Protein AF-A0A1W9VAI7-F1 (afdb_monomer)

Sequence (160 aa):
MSNAHLQFASHQELVEALNNLGGDPLEQWGGNIVIYRGNPAAKLMIIGEGPGANEDRLRKPFVGRSGKLLDQILSAVNFNPEEDVYISNVVRRRPPKNRDPLPKEIAFYAPYLFEEIRLLDPKIILLIGRHAMMTILKEKRGITKVRGQWFQKDGRWIMP

Nearest PDB structures (foldseek):
  1ui1-assembly1_A  TM=9.565E-01  e=6.616E-16  Thermus thermophilus
  4zbz-assembly1_A  TM=9.332E-01  e=1.989E-15  Sulfurisphaera tokodaii str. 7
  1vk2-assembly1_A  TM=9.239E-01  e=4.056E-15  Thermotoga maritima
  6ajo-assembly1_A  TM=9.156E-01  e=1.569E-12  Mycolicibacterium smegmatis MC2 155
  8iip-assembly1_A  TM=9.044E-01  e=3.199E-12  Mycolicibacterium smegmatis MC2 155

Structure (mmCIF, N/CA/C/O backbone):
data_AF-A0A1W9VAI7-F1
#
_entry.id   AF-A0A1W9VAI7-F1
#
loop_
_atom_site.group_PDB
_atom_site.id
_atom_site.type_symbol
_atom_site.label_atom_id
_atom_site.label_alt_id
_atom_site.label_comp_id
_atom_site.label_asym_id
_atom_site.label_entity_id
_atom_site.label_seq_id
_atom_site.pdbx_PDB_ins_code
_atom_site.Cartn_x
_atom_site.Cartn_y
_atom_site.Cartn_z
_atom_site.occupancy
_atom_site.B_iso_or_equiv
_atom_site.auth_seq_id
_atom_site.auth_comp_id
_atom_site.auth_asym_id
_atom_site.auth_atom_id
_atom_site.pdbx_PDB_model_num
ATOM 1 N N . MET A 1 1 ? 9.399 -23.520 -6.636 1.00 36.53 1 MET A N 1
ATOM 2 C CA . MET A 1 1 ? 10.207 -23.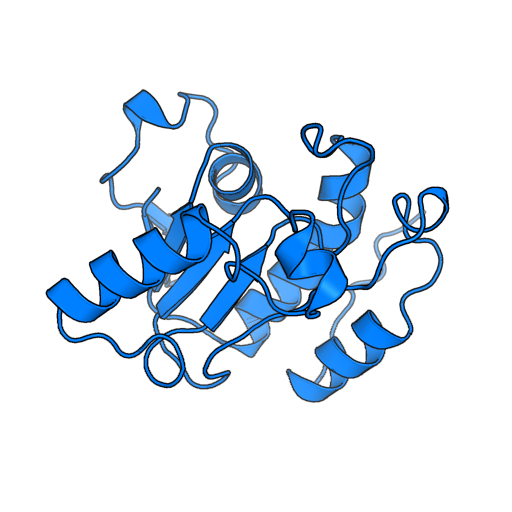292 -5.422 1.00 36.53 1 MET A CA 1
ATOM 3 C C . MET A 1 1 ? 9.235 -22.914 -4.326 1.00 36.53 1 MET A C 1
ATOM 5 O O . MET A 1 1 ? 8.373 -22.082 -4.575 1.00 36.53 1 MET A O 1
ATOM 9 N N . SER A 1 2 ? 9.261 -23.647 -3.217 1.00 36.09 2 SER A N 1
ATOM 10 C CA . SER A 1 2 ? 8.317 -23.523 -2.107 1.00 36.09 2 SER A CA 1
ATOM 11 C C . SER A 1 2 ? 8.263 -22.084 -1.601 1.00 36.09 2 SER A C 1
ATOM 13 O O . SER A 1 2 ? 9.313 -21.504 -1.334 1.00 36.09 2 SER A O 1
ATOM 15 N N . ASN A 1 3 ? 7.055 -21.536 -1.439 1.00 40.41 3 ASN A N 1
ATOM 16 C CA . ASN A 1 3 ? 6.833 -20.365 -0.596 1.00 40.41 3 ASN A CA 1
ATOM 17 C C . ASN A 1 3 ? 7.258 -20.757 0.822 1.00 40.41 3 ASN A C 1
ATOM 19 O O . ASN A 1 3 ? 6.454 -21.294 1.581 1.00 40.41 3 ASN A O 1
ATOM 23 N N . ALA A 1 4 ? 8.532 -20.549 1.160 1.00 52.06 4 ALA A N 1
ATOM 24 C CA . ALA A 1 4 ? 8.923 -20.415 2.549 1.00 52.06 4 ALA A CA 1
ATOM 25 C C . ALA A 1 4 ? 7.999 -19.340 3.125 1.00 52.06 4 ALA A C 1
ATOM 27 O O . ALA A 1 4 ? 7.855 -18.271 2.526 1.00 52.06 4 ALA A O 1
ATOM 28 N N . HIS A 1 5 ? 7.279 -19.674 4.191 1.00 62.44 5 HIS A N 1
ATOM 29 C CA . HIS A 1 5 ? 6.387 -18.742 4.858 1.00 62.44 5 HIS A CA 1
ATOM 30 C C . HIS A 1 5 ? 7.233 -17.553 5.317 1.00 62.44 5 HIS A C 1
ATOM 32 O O . HIS A 1 5 ? 7.954 -17.655 6.305 1.00 62.44 5 HIS A O 1
ATOM 38 N N . LEU A 1 6 ? 7.210 -16.460 4.548 1.00 83.56 6 LEU A N 1
ATOM 39 C CA . LEU A 1 6 ? 7.764 -15.188 4.981 1.00 83.56 6 LEU A CA 1
ATOM 40 C C . LEU A 1 6 ? 6.970 -14.813 6.224 1.00 83.56 6 LEU A C 1
ATOM 42 O O . LEU A 1 6 ? 5.770 -14.572 6.128 1.00 83.56 6 LEU A O 1
ATOM 46 N N . GLN A 1 7 ? 7.619 -14.877 7.378 1.00 91.31 7 GLN A N 1
ATOM 47 C CA . GLN A 1 7 ? 7.022 -14.527 8.651 1.00 91.31 7 GLN A CA 1
ATOM 48 C C . GLN A 1 7 ? 7.972 -13.578 9.361 1.00 91.31 7 GLN A C 1
ATOM 50 O O . GLN A 1 7 ? 9.087 -13.957 9.704 1.00 91.31 7 GLN A O 1
ATOM 55 N N . PHE A 1 8 ? 7.515 -12.350 9.565 1.00 96.56 8 PHE A N 1
ATOM 56 C CA . PHE A 1 8 ? 8.280 -11.313 10.253 1.00 96.56 8 PHE A CA 1
ATOM 57 C C . PHE A 1 8 ? 7.757 -11.145 11.685 1.00 96.56 8 PHE A C 1
ATOM 59 O O . PHE A 1 8 ? 6.553 -11.282 11.940 1.00 96.56 8 PHE A O 1
ATOM 66 N N . ALA A 1 9 ? 8.632 -10.850 12.643 1.00 96.94 9 ALA A N 1
ATOM 67 C CA . ALA A 1 9 ? 8.245 -10.642 14.037 1.00 96.94 9 ALA A CA 1
ATOM 68 C C . ALA A 1 9 ? 7.630 -9.255 14.266 1.00 96.94 9 ALA A C 1
ATOM 70 O O . ALA A 1 9 ? 6.824 -9.079 15.180 1.00 96.94 9 ALA A O 1
ATOM 71 N N . SER A 1 10 ? 7.983 -8.269 13.436 1.00 97.69 10 SER A N 1
ATOM 72 C CA . SER A 1 10 ? 7.495 -6.897 13.566 1.00 97.69 10 SER A CA 1
ATOM 73 C C . SER A 1 10 ? 7.326 -6.191 12.222 1.00 97.69 10 SER A C 1
ATOM 75 O O . SER A 1 10 ? 7.898 -6.583 11.204 1.00 97.69 10 SER A O 1
ATOM 77 N N . HIS A 1 11 ? 6.552 -5.101 12.232 1.00 97.75 11 HIS A N 1
ATOM 78 C CA . HIS A 1 11 ? 6.424 -4.200 11.084 1.00 97.75 11 HIS A CA 1
ATOM 79 C C . HIS A 1 11 ? 7.771 -3.594 10.668 1.00 97.75 11 HIS A C 1
ATOM 81 O O . HIS A 1 11 ? 8.068 -3.523 9.479 1.00 97.75 11 HIS A O 1
ATOM 87 N N . GLN A 1 12 ? 8.613 -3.238 11.639 1.00 98.00 12 GLN A N 1
ATOM 88 C CA . GLN A 1 12 ? 9.951 -2.717 11.376 1.00 98.00 12 GLN A CA 1
ATOM 89 C C . GLN A 1 12 ? 10.819 -3.735 10.623 1.00 98.00 12 GLN A C 1
ATOM 91 O O . GLN A 1 12 ? 11.432 -3.385 9.619 1.00 98.00 12 GLN A O 1
ATOM 96 N N . GLU A 1 13 ? 10.821 -4.996 11.056 1.00 97.88 13 GLU A N 1
ATOM 97 C CA . GLU A 1 13 ? 11.588 -6.063 10.403 1.00 97.88 13 GLU A CA 1
ATOM 98 C C . GLU A 1 13 ? 11.124 -6.296 8.957 1.00 97.88 13 GLU A C 1
ATOM 100 O O . GLU A 1 13 ? 11.943 -6.425 8.047 1.00 97.88 13 GLU A O 1
ATOM 105 N N . LEU A 1 14 ? 9.808 -6.271 8.715 1.00 97.81 14 LEU A N 1
ATOM 106 C CA . LEU A 1 14 ? 9.255 -6.329 7.360 1.00 97.81 14 LEU A CA 1
ATOM 107 C C . LEU A 1 14 ? 9.754 -5.157 6.496 1.00 97.81 14 LEU A C 1
ATOM 109 O O . LEU A 1 14 ? 10.133 -5.354 5.340 1.00 97.81 14 LEU A O 1
ATOM 113 N N . VAL A 1 15 ? 9.760 -3.937 7.038 1.00 97.94 15 VAL A N 1
ATOM 114 C CA . VAL A 1 15 ? 10.242 -2.738 6.333 1.00 97.94 15 VAL A CA 1
ATOM 115 C C . VAL A 1 15 ? 11.738 -2.843 6.024 1.00 97.94 15 VAL A C 1
ATOM 117 O O . VAL A 1 15 ? 12.157 -2.515 4.914 1.00 97.94 15 VAL A O 1
ATOM 120 N N . GLU A 1 16 ? 12.551 -3.322 6.963 1.00 97.69 16 GLU A N 1
ATOM 121 C CA . GLU A 1 16 ? 13.988 -3.555 6.764 1.00 97.69 16 GLU A CA 1
ATOM 122 C C . GLU A 1 16 ? 14.247 -4.614 5.684 1.00 97.69 16 GLU A C 1
ATOM 124 O O . GLU A 1 16 ? 15.086 -4.404 4.803 1.00 97.69 16 GLU A O 1
ATOM 129 N N . ALA A 1 17 ? 13.480 -5.706 5.684 1.00 96.75 17 ALA A N 1
ATOM 130 C CA . ALA A 1 17 ? 13.560 -6.733 4.651 1.00 96.75 17 ALA A CA 1
ATOM 131 C C . ALA A 1 17 ? 13.167 -6.194 3.267 1.00 96.75 17 ALA A C 1
ATOM 133 O O . ALA A 1 17 ? 13.834 -6.492 2.277 1.00 96.75 17 ALA A O 1
ATOM 134 N N . LEU A 1 18 ? 12.124 -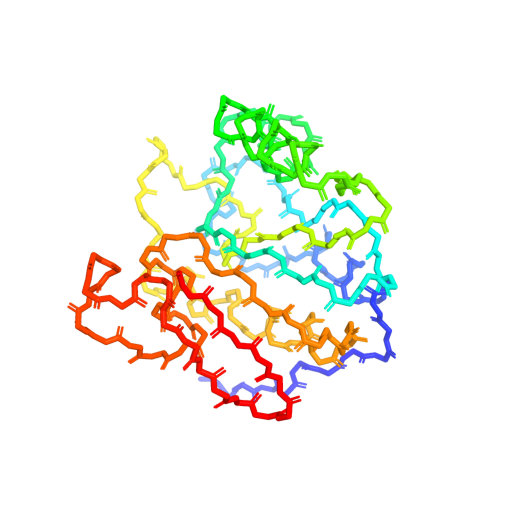5.360 3.187 1.00 96.50 18 LEU A N 1
ATOM 135 C CA . LEU A 1 18 ? 11.706 -4.718 1.939 1.00 96.50 18 LEU A CA 1
ATOM 136 C C . LEU A 1 18 ? 12.754 -3.717 1.425 1.00 96.50 18 LEU A C 1
ATOM 138 O O . LEU A 1 18 ? 13.022 -3.674 0.227 1.00 96.50 18 LEU A O 1
ATOM 142 N N . ASN A 1 19 ? 13.400 -2.947 2.301 1.00 95.56 19 ASN A N 1
ATOM 143 C CA . ASN A 1 19 ? 14.474 -2.035 1.887 1.00 95.56 19 ASN A CA 1
ATOM 144 C C . ASN A 1 19 ? 15.682 -2.766 1.277 1.00 95.56 19 ASN A C 1
ATOM 146 O O . ASN A 1 19 ? 16.355 -2.204 0.415 1.00 95.56 19 ASN A O 1
ATOM 150 N N . ASN A 1 20 ? 15.922 -4.014 1.686 1.00 94.25 20 ASN A N 1
ATOM 151 C CA . ASN A 1 20 ? 17.015 -4.862 1.204 1.00 94.25 20 ASN A CA 1
ATOM 152 C C . ASN A 1 20 ? 16.528 -5.981 0.265 1.00 94.25 20 ASN A C 1
ATOM 154 O O . ASN A 1 20 ? 17.169 -7.025 0.135 1.00 94.25 20 ASN A O 1
ATOM 158 N N . LEU A 1 21 ? 15.369 -5.782 -0.366 1.00 91.69 21 LEU A N 1
ATOM 159 C CA . LEU A 1 21 ? 14.706 -6.790 -1.181 1.00 91.69 21 LEU A CA 1
ATOM 160 C C . LEU A 1 21 ? 15.520 -7.125 -2.437 1.00 91.69 21 LEU A C 1
ATOM 162 O O . LEU A 1 21 ? 15.681 -6.283 -3.318 1.00 91.69 21 LEU A O 1
ATOM 166 N N . GLY A 1 22 ? 15.970 -8.376 -2.532 1.00 89.56 22 GLY A N 1
ATOM 167 C CA . GLY A 1 22 ? 16.596 -8.936 -3.729 1.00 89.56 22 GLY A CA 1
ATOM 168 C C . GLY A 1 22 ? 15.626 -9.774 -4.565 1.00 89.56 22 GLY A C 1
ATOM 169 O O . GLY A 1 22 ? 14.637 -10.305 -4.057 1.00 89.56 22 GLY A O 1
ATOM 170 N N . GLY A 1 23 ? 15.925 -9.926 -5.858 1.00 92.19 23 GLY A N 1
ATOM 171 C CA . GLY A 1 23 ? 15.135 -10.767 -6.770 1.00 92.19 23 GLY A CA 1
ATOM 172 C C . GLY A 1 23 ? 13.804 -10.147 -7.203 1.00 92.19 23 GLY A C 1
ATOM 173 O O . GLY A 1 23 ? 12.940 -10.842 -7.738 1.00 92.19 23 GLY A O 1
ATOM 174 N N . ASP A 1 24 ? 13.643 -8.845 -6.982 1.00 94.81 24 ASP A N 1
ATOM 175 C CA . ASP A 1 24 ? 12.454 -8.095 -7.351 1.00 94.81 24 ASP A CA 1
ATOM 176 C C . ASP A 1 24 ? 12.323 -8.001 -8.888 1.00 94.81 24 ASP A C 1
ATOM 178 O O . ASP A 1 24 ? 13.199 -7.451 -9.561 1.00 94.81 24 ASP A O 1
ATOM 182 N N . PRO A 1 25 ? 11.222 -8.495 -9.489 1.00 96.38 25 PRO A N 1
ATOM 183 C CA . PRO A 1 25 ? 11.047 -8.510 -10.943 1.00 96.38 25 PRO A CA 1
ATOM 184 C C . PRO A 1 25 ? 10.983 -7.113 -11.584 1.00 96.38 25 PRO A C 1
ATOM 186 O O . PRO A 1 25 ? 11.132 -6.998 -12.811 1.00 96.38 25 PRO A O 1
ATOM 189 N N . LEU A 1 26 ? 10.746 -6.066 -10.789 1.00 96.25 26 LEU A N 1
ATOM 190 C CA . LEU A 1 26 ? 10.727 -4.675 -11.231 1.00 96.25 26 LEU A CA 1
ATOM 191 C C . LEU A 1 26 ? 12.076 -3.965 -11.068 1.00 96.25 26 LEU A C 1
ATOM 193 O O . LEU A 1 26 ? 12.270 -2.930 -11.700 1.00 96.25 26 LEU A O 1
ATOM 197 N N . GLU A 1 27 ? 13.022 -4.519 -10.305 1.00 94.25 27 GLU A N 1
ATOM 198 C CA . GLU A 1 27 ? 14.322 -3.891 -10.019 1.00 94.25 27 GLU A CA 1
ATOM 199 C C . GLU A 1 27 ? 15.140 -3.592 -11.281 1.00 94.25 27 GLU A C 1
ATOM 201 O O . GLU A 1 27 ? 15.768 -2.540 -11.378 1.00 94.25 27 GLU A O 1
ATOM 206 N N . GLN A 1 28 ? 15.061 -4.457 -12.296 1.00 93.44 28 GLN A N 1
ATOM 207 C CA . GLN A 1 28 ? 15.742 -4.266 -13.586 1.00 93.44 28 GLN A CA 1
ATOM 208 C C . GLN A 1 28 ? 15.345 -2.969 -14.317 1.00 93.44 28 GLN A C 1
ATOM 210 O O . GLN A 1 28 ? 16.070 -2.506 -15.195 1.00 93.44 28 GLN A O 1
ATOM 215 N N . TRP A 1 29 ? 14.185 -2.392 -13.986 1.00 92.56 29 TRP A N 1
ATOM 216 C CA . TRP A 1 29 ? 13.704 -1.133 -14.561 1.00 92.56 29 TRP A CA 1
ATOM 217 C C . TRP A 1 29 ? 14.141 0.092 -13.746 1.00 92.56 29 TRP A C 1
ATOM 219 O O . TRP A 1 29 ? 13.800 1.220 -14.107 1.00 92.56 29 TRP A O 1
ATOM 229 N N . GLY A 1 30 ? 14.907 -0.122 -12.674 1.00 89.81 30 GLY A N 1
ATOM 230 C CA . GLY A 1 30 ? 15.364 0.902 -11.749 1.00 89.81 30 GLY A CA 1
ATOM 231 C C . GLY A 1 30 ? 14.265 1.383 -10.802 1.00 89.81 30 GLY A C 1
ATOM 232 O O . GLY A 1 30 ? 13.303 0.675 -10.500 1.00 89.81 30 GLY A O 1
ATOM 233 N N . GLY A 1 31 ? 14.427 2.613 -10.320 1.00 89.62 31 GLY A N 1
ATOM 234 C CA . GLY A 1 31 ? 13.515 3.221 -9.356 1.00 89.62 31 GLY A CA 1
ATOM 235 C C . GLY A 1 31 ? 13.760 2.763 -7.919 1.00 89.62 31 GLY A C 1
ATOM 236 O O . GLY A 1 31 ? 14.558 1.871 -7.631 1.00 89.62 31 GLY A O 1
ATOM 237 N N . ASN A 1 32 ? 13.075 3.416 -6.997 1.00 95.56 32 ASN A N 1
ATOM 238 C CA . ASN A 1 32 ? 13.141 3.161 -5.574 1.00 95.56 32 ASN A CA 1
ATOM 239 C C . ASN A 1 32 ? 12.009 2.242 -5.131 1.00 95.56 32 ASN A C 1
ATOM 241 O O . ASN A 1 32 ? 10.917 2.242 -5.704 1.00 95.56 32 ASN A O 1
ATOM 245 N N . ILE A 1 33 ? 12.255 1.512 -4.045 1.00 97.25 33 ILE A N 1
ATOM 246 C CA . ILE A 1 33 ? 11.165 0.870 -3.331 1.00 97.25 33 ILE A CA 1
ATOM 247 C C . ILE A 1 33 ? 10.341 1.924 -2.580 1.00 97.25 33 ILE A C 1
ATOM 249 O O . ILE A 1 33 ? 10.870 2.866 -1.986 1.00 97.25 33 ILE A O 1
ATOM 253 N N . VAL A 1 34 ? 9.026 1.762 -2.638 1.00 98.31 34 VAL A N 1
ATOM 254 C CA . VAL A 1 34 ? 8.016 2.604 -2.009 1.00 98.31 34 VAL A CA 1
ATOM 255 C C . VAL A 1 34 ? 7.179 1.696 -1.129 1.00 98.31 34 VAL A C 1
ATOM 257 O O . VAL A 1 34 ? 6.324 0.956 -1.616 1.00 98.31 34 VAL A O 1
ATOM 260 N N . ILE A 1 35 ? 7.465 1.726 0.168 1.00 98.12 35 ILE A N 1
ATOM 261 C CA . ILE A 1 35 ? 6.875 0.779 1.110 1.00 98.12 35 ILE A CA 1
ATOM 262 C C . ILE A 1 35 ? 5.533 1.320 1.591 1.00 98.12 35 ILE A C 1
ATOM 264 O O . ILE A 1 35 ? 4.495 0.820 1.167 1.00 98.12 35 ILE A O 1
ATOM 268 N N . TYR A 1 36 ? 5.535 2.369 2.412 1.00 98.62 36 TYR A N 1
ATOM 269 C CA . TYR A 1 36 ? 4.310 2.912 2.992 1.00 98.62 36 TYR A CA 1
ATOM 270 C C . TYR A 1 36 ? 4.438 4.393 3.366 1.00 98.62 36 TYR A C 1
ATOM 272 O O . TYR A 1 36 ? 5.534 4.958 3.341 1.00 98.62 36 TYR A O 1
ATOM 280 N N . ARG A 1 37 ? 3.313 5.016 3.726 1.00 98.19 37 ARG A N 1
ATOM 281 C CA . ARG A 1 37 ? 3.267 6.232 4.556 1.00 98.19 37 ARG A CA 1
ATOM 282 C C . ARG A 1 37 ? 2.105 6.162 5.547 1.00 98.19 37 ARG A C 1
ATOM 284 O O . ARG A 1 37 ? 1.260 5.273 5.431 1.00 98.19 37 ARG A O 1
ATOM 291 N N . GLY A 1 38 ? 2.069 7.105 6.481 1.00 98.19 38 GLY A N 1
ATOM 292 C CA . GLY A 1 38 ? 1.092 7.132 7.560 1.00 98.19 38 GLY A CA 1
ATOM 293 C C . GLY A 1 38 ? 1.516 6.306 8.769 1.00 98.19 38 GLY A C 1
ATOM 294 O O . GLY A 1 38 ? 2.699 6.016 8.966 1.00 98.19 38 GLY A O 1
ATOM 295 N N . ASN A 1 39 ? 0.538 5.935 9.585 1.00 98.38 39 ASN A N 1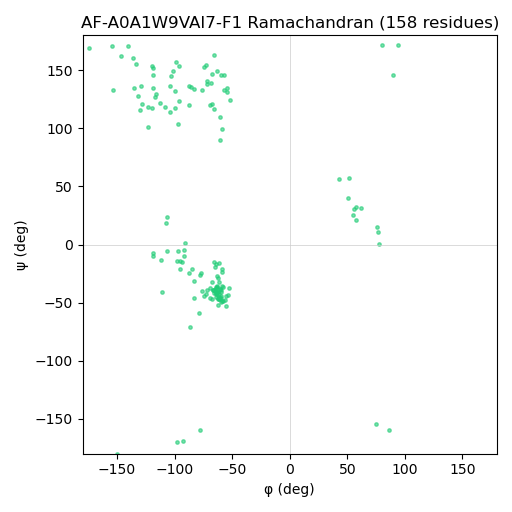
ATOM 296 C CA . ASN A 1 39 ? 0.747 5.418 10.929 1.00 98.38 39 ASN A CA 1
ATOM 297 C C . ASN A 1 39 ? 0.659 3.877 10.976 1.00 98.38 39 ASN A C 1
ATOM 299 O O . ASN A 1 39 ? -0.417 3.326 10.739 1.00 98.38 39 ASN A O 1
ATOM 303 N N . PRO A 1 40 ? 1.735 3.149 11.343 1.00 98.00 40 PRO A N 1
ATOM 304 C CA . PRO A 1 40 ? 1.700 1.692 11.527 1.00 98.00 40 PRO A CA 1
ATOM 305 C C . PRO A 1 40 ? 0.735 1.193 12.618 1.00 98.00 40 PRO A C 1
ATOM 307 O O . PRO A 1 40 ? 0.416 0.010 12.659 1.00 98.00 40 PRO A O 1
ATOM 310 N N . ALA A 1 41 ? 0.255 2.062 13.509 1.00 97.81 41 ALA A N 1
ATOM 311 C CA . ALA A 1 41 ? -0.757 1.716 14.509 1.00 97.81 41 ALA A CA 1
ATOM 312 C C . ALA A 1 41 ? -2.204 1.988 14.043 1.00 97.81 41 ALA A C 1
ATOM 314 O O . ALA A 1 41 ? -3.151 1.655 14.770 1.00 97.81 41 ALA A O 1
ATOM 315 N N . ALA A 1 42 ? -2.392 2.583 12.857 1.00 98.31 42 ALA A N 1
ATOM 316 C CA . ALA A 1 42 ? -3.704 2.933 12.324 1.00 98.31 42 ALA A CA 1
ATOM 317 C C . ALA A 1 42 ? -4.606 1.705 12.151 1.00 98.31 42 ALA A C 1
ATOM 319 O O . ALA A 1 42 ? -4.170 0.609 11.799 1.00 98.31 42 ALA A O 1
ATOM 320 N N . LYS A 1 43 ? -5.912 1.899 12.361 1.00 98.12 43 LYS A N 1
ATOM 321 C CA . LYS A 1 43 ? -6.919 0.839 12.177 1.00 98.12 43 LYS A CA 1
ATOM 322 C C . LYS A 1 43 ? -7.530 0.814 10.779 1.00 98.12 43 LYS A C 1
ATOM 324 O O . LYS A 1 43 ? -8.217 -0.157 10.453 1.00 98.12 43 LYS A O 1
ATOM 329 N N . LEU A 1 44 ? -7.254 1.835 9.968 1.00 98.69 44 LEU A N 1
ATOM 330 C CA . LEU A 1 44 ? -7.618 1.918 8.560 1.00 98.69 44 LEU A CA 1
ATOM 331 C C . LEU A 1 44 ? -6.365 1.761 7.689 1.00 98.69 44 LEU A C 1
ATOM 333 O O . LEU A 1 44 ? -5.455 2.586 7.734 1.00 98.69 44 LEU A O 1
ATOM 337 N N . MET A 1 45 ? -6.346 0.712 6.870 1.00 98.81 45 MET A N 1
ATOM 338 C CA . MET A 1 45 ? -5.322 0.491 5.852 1.00 98.81 45 MET A CA 1
ATOM 339 C C . MET A 1 45 ? -5.879 0.816 4.465 1.00 98.81 45 MET A C 1
ATOM 341 O O . MET A 1 45 ? -6.985 0.405 4.126 1.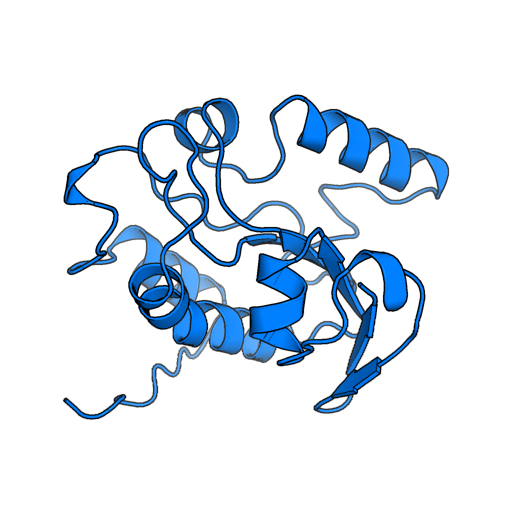00 98.81 45 MET A O 1
ATOM 345 N N . ILE A 1 46 ? -5.109 1.519 3.642 1.00 98.81 46 ILE A N 1
ATOM 346 C CA . ILE A 1 46 ? -5.444 1.862 2.260 1.00 98.81 46 ILE A CA 1
ATOM 347 C C . ILE A 1 46 ? -4.423 1.199 1.339 1.00 98.81 46 ILE A C 1
ATOM 349 O O . ILE A 1 46 ? -3.216 1.373 1.511 1.00 98.81 46 ILE A O 1
ATOM 353 N N . ILE A 1 47 ? -4.903 0.444 0.351 1.00 98.81 47 ILE A N 1
ATOM 354 C CA . ILE A 1 47 ? -4.053 -0.311 -0.576 1.00 98.81 47 ILE A CA 1
ATOM 355 C C . ILE A 1 47 ? -4.361 0.114 -2.010 1.00 98.81 47 ILE A C 1
ATOM 357 O O . ILE A 1 47 ? -5.479 -0.073 -2.493 1.00 98.81 47 ILE A O 1
ATOM 361 N N . GLY A 1 48 ? -3.360 0.664 -2.694 1.00 98.25 48 GLY A N 1
ATOM 362 C CA . GLY A 1 48 ? -3.394 0.967 -4.123 1.00 98.25 48 GLY A CA 1
ATOM 363 C C . GLY A 1 48 ? -2.724 -0.096 -4.994 1.00 98.25 48 GLY A C 1
ATOM 364 O O . GLY A 1 48 ? -2.367 -1.184 -4.545 1.00 98.25 48 GLY A O 1
ATOM 365 N N . GLU A 1 49 ? -2.542 0.225 -6.271 1.00 97.50 49 GLU A N 1
ATOM 366 C CA . GLU A 1 49 ? -1.905 -0.661 -7.250 1.00 97.50 49 GLU A CA 1
ATOM 367 C C . GLU A 1 49 ? -0.377 -0.670 -7.133 1.00 97.50 49 GLU A C 1
ATOM 369 O O . GLU A 1 49 ? 0.223 -1.721 -6.912 1.00 97.50 49 GLU A O 1
ATOM 374 N N . GLY A 1 50 ? 0.254 0.494 -7.278 1.00 96.62 50 GLY A N 1
ATOM 375 C CA . GLY A 1 50 ? 1.700 0.625 -7.382 1.00 96.62 50 GLY A CA 1
ATOM 376 C C . GLY A 1 50 ? 2.158 2.086 -7.414 1.00 96.62 50 GLY A C 1
ATOM 377 O O . GLY A 1 50 ? 1.334 2.993 -7.556 1.00 96.62 50 GLY A O 1
ATOM 378 N N . PRO A 1 51 ? 3.470 2.344 -7.279 1.00 97.75 51 PRO A N 1
ATOM 379 C CA . PRO A 1 51 ? 4.031 3.689 -7.306 1.00 97.75 51 PRO A CA 1
ATOM 380 C C . PRO A 1 51 ? 4.001 4.299 -8.710 1.00 97.75 51 PRO A C 1
ATOM 382 O O . PRO A 1 51 ? 4.313 3.630 -9.695 1.00 97.75 51 PRO A O 1
ATOM 385 N N . GLY A 1 52 ? 3.700 5.595 -8.794 1.00 96.75 52 GLY A N 1
ATOM 386 C CA . GLY A 1 52 ? 3.951 6.416 -9.974 1.00 96.75 52 GLY A CA 1
ATOM 387 C C . GLY A 1 52 ? 5.310 7.120 -9.906 1.00 96.75 52 GLY A C 1
ATOM 388 O O . GLY A 1 52 ? 6.148 6.844 -9.050 1.00 96.75 52 GLY A O 1
ATOM 389 N N . ALA A 1 53 ? 5.540 8.070 -10.817 1.00 96.25 53 ALA A N 1
ATOM 390 C CA . ALA A 1 53 ? 6.813 8.795 -10.912 1.00 96.25 53 ALA A CA 1
ATOM 391 C C . ALA A 1 53 ? 7.151 9.631 -9.663 1.00 96.25 53 ALA A C 1
ATOM 393 O O . ALA A 1 53 ? 8.315 9.752 -9.292 1.00 96.25 53 ALA A O 1
ATOM 394 N N . ASN A 1 54 ? 6.143 10.236 -9.028 1.00 97.31 54 ASN A N 1
ATOM 395 C CA . ASN A 1 54 ? 6.370 11.053 -7.836 1.00 97.31 54 ASN A CA 1
ATOM 396 C C . ASN A 1 54 ? 6.617 10.182 -6.609 1.00 97.31 54 ASN A C 1
ATOM 398 O O . ASN A 1 54 ? 7.487 10.505 -5.808 1.00 97.31 54 ASN A O 1
ATOM 402 N N . GLU A 1 55 ? 5.876 9.085 -6.492 1.00 98.00 55 GLU A N 1
ATOM 403 C CA . GLU A 1 55 ? 6.029 8.098 -5.430 1.00 98.00 55 GLU 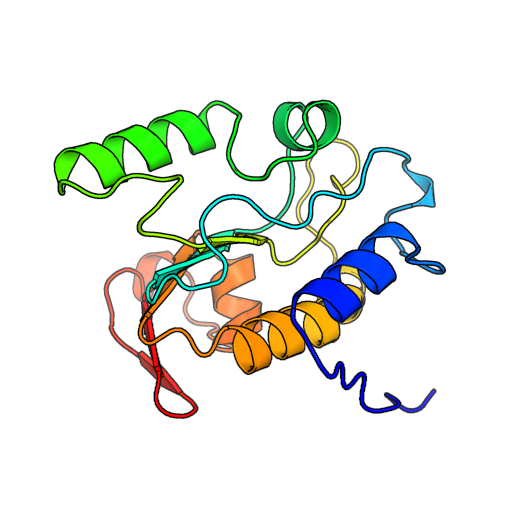A CA 1
ATOM 404 C C . GLU A 1 55 ? 7.422 7.474 -5.476 1.00 98.00 55 GLU A C 1
ATOM 406 O O . GLU A 1 55 ? 8.106 7.433 -4.459 1.00 98.00 55 GLU A O 1
ATOM 411 N N . ASP A 1 56 ? 7.863 7.075 -6.669 1.00 97.12 56 ASP A N 1
ATOM 412 C CA . ASP A 1 56 ? 9.207 6.566 -6.938 1.00 97.12 56 ASP A CA 1
ATOM 413 C C . ASP A 1 56 ? 10.292 7.564 -6.503 1.00 97.12 56 ASP A C 1
ATOM 415 O O . ASP A 1 56 ? 11.214 7.224 -5.763 1.00 97.12 56 ASP A O 1
ATOM 419 N N . ARG A 1 57 ? 10.148 8.839 -6.882 1.00 97.00 57 ARG A N 1
ATOM 420 C CA . ARG A 1 57 ? 11.109 9.894 -6.524 1.00 97.00 57 ARG A CA 1
ATOM 421 C C . ARG A 1 57 ? 11.141 10.203 -5.024 1.00 97.00 57 ARG A C 1
ATOM 423 O O . ARG A 1 57 ? 12.207 10.494 -4.492 1.00 97.00 57 ARG A O 1
ATOM 430 N N . LEU A 1 58 ? 9.986 10.201 -4.359 1.00 97.19 58 LEU A N 1
ATOM 431 C CA . LEU A 1 58 ? 9.844 10.615 -2.956 1.00 97.19 58 LEU A CA 1
ATOM 432 C C . LEU A 1 58 ? 9.855 9.447 -1.964 1.00 97.19 58 LEU A C 1
ATOM 434 O O . LEU A 1 58 ? 9.835 9.687 -0.759 1.00 97.19 58 LEU A O 1
ATOM 438 N N . ARG A 1 59 ? 9.874 8.204 -2.455 1.00 97.12 59 ARG A N 1
ATOM 439 C CA . ARG A 1 59 ? 9.813 6.967 -1.661 1.00 97.12 59 ARG A CA 1
ATOM 440 C C . ARG A 1 59 ? 8.598 6.883 -0.732 1.00 97.12 59 ARG A C 1
ATOM 442 O O . ARG A 1 59 ? 8.658 6.267 0.326 1.00 97.12 59 ARG A O 1
ATOM 449 N N . LYS A 1 60 ? 7.483 7.499 -1.133 1.00 97.69 60 LYS A N 1
ATOM 450 C CA . LYS A 1 60 ? 6.219 7.519 -0.381 1.00 97.69 60 LYS A CA 1
ATOM 451 C C . LYS A 1 60 ? 5.045 7.240 -1.319 1.00 97.69 60 LYS A C 1
ATOM 453 O O . LYS A 1 60 ? 5.011 7.828 -2.398 1.00 97.69 60 LYS A O 1
ATOM 458 N N . PRO A 1 61 ? 4.089 6.370 -0.958 1.00 97.81 61 PRO A N 1
ATOM 459 C CA . PRO A 1 61 ? 2.951 6.075 -1.817 1.00 97.81 61 PRO A CA 1
ATOM 460 C C . PRO A 1 61 ? 1.944 7.230 -1.808 1.00 97.81 61 PRO A C 1
ATOM 462 O O . PRO A 1 61 ? 1.833 7.957 -0.823 1.00 97.81 61 PRO A O 1
ATOM 465 N N . PHE A 1 62 ? 1.183 7.381 -2.897 1.00 97.56 62 PHE A N 1
ATOM 466 C CA . PHE A 1 62 ? 0.131 8.396 -3.027 1.00 97.56 62 PHE A CA 1
ATOM 467 C C . PHE A 1 62 ? 0.608 9.821 -2.688 1.00 97.56 62 PHE A C 1
ATOM 469 O O . PHE A 1 62 ? 0.026 10.481 -1.834 1.00 97.56 62 PHE A O 1
ATOM 476 N N . VAL A 1 63 ? 1.636 10.320 -3.377 1.00 97.12 63 VAL A N 1
ATOM 477 C CA . VAL A 1 63 ? 2.150 11.705 -3.230 1.00 97.12 63 VAL A CA 1
ATOM 478 C C . VAL A 1 63 ? 2.055 12.523 -4.526 1.00 97.12 63 VAL A C 1
ATOM 480 O O . VAL A 1 63 ? 2.308 13.729 -4.550 1.00 97.12 63 VAL A O 1
ATOM 483 N N . GLY A 1 64 ? 1.681 11.879 -5.632 1.00 95.94 64 GLY A N 1
ATOM 484 C CA . GLY A 1 64 ? 1.336 12.504 -6.899 1.00 95.94 64 GLY A CA 1
ATOM 485 C C . GLY A 1 64 ? -0.073 13.103 -6.907 1.00 95.94 64 GLY A C 1
ATOM 486 O O . GLY A 1 64 ? -0.675 13.377 -5.873 1.00 95.94 64 GLY A O 1
ATOM 487 N N . ARG A 1 65 ? -0.627 13.319 -8.107 1.00 95.38 65 ARG A N 1
ATOM 488 C CA . ARG A 1 65 ? -1.947 13.960 -8.275 1.00 95.38 65 ARG A CA 1
ATOM 489 C C . ARG A 1 65 ? -3.082 13.159 -7.629 1.00 95.38 65 ARG A C 1
ATOM 491 O O . ARG A 1 65 ? -3.899 13.742 -6.929 1.00 95.38 65 ARG A O 1
ATOM 498 N N . SER A 1 66 ? -3.108 11.842 -7.837 1.00 93.94 66 SER A N 1
ATOM 499 C CA . SER A 1 66 ? -4.079 10.942 -7.198 1.00 93.94 66 SER A CA 1
ATOM 500 C C . SER A 1 66 ? -3.922 10.916 -5.679 1.00 93.94 66 SER A C 1
ATOM 502 O O . SER A 1 66 ? -4.915 10.871 -4.966 1.00 93.94 66 SER A O 1
ATOM 504 N N . GLY A 1 67 ? -2.684 11.008 -5.191 1.00 96.56 67 GLY A N 1
ATOM 505 C CA . GLY A 1 67 ? -2.379 11.119 -3.770 1.00 96.56 67 GLY A CA 1
ATOM 506 C C . GLY A 1 67 ? -2.944 12.372 -3.121 1.00 96.56 67 GLY A C 1
ATOM 507 O O . GLY A 1 67 ? -3.635 12.281 -2.118 1.00 96.56 67 GLY A O 1
ATOM 508 N N . LYS A 1 68 ? -2.759 13.529 -3.762 1.00 97.25 68 LYS A N 1
ATOM 509 C CA . LYS A 1 68 ? -3.345 14.791 -3.287 1.00 97.25 68 LYS A CA 1
ATOM 510 C C . LYS A 1 68 ? -4.871 14.747 -3.240 1.00 97.25 68 LYS A C 1
ATOM 512 O O . LYS A 1 68 ? -5.463 15.280 -2.310 1.00 97.25 68 LYS A O 1
ATOM 517 N N . LEU A 1 69 ? -5.506 14.106 -4.224 1.00 97.88 69 LEU A N 1
ATOM 518 C CA . LEU A 1 69 ? -6.954 13.899 -4.201 1.00 97.88 69 LEU A CA 1
ATOM 519 C C . LEU A 1 69 ? -7.371 12.975 -3.047 1.00 97.88 69 LEU A C 1
ATOM 521 O O . LEU A 1 69 ? -8.359 13.257 -2.377 1.00 97.88 69 LEU A O 1
ATOM 525 N N . LEU A 1 70 ? -6.620 11.899 -2.791 1.00 97.88 70 LEU A N 1
ATOM 526 C CA . LEU A 1 70 ? -6.860 11.028 -1.639 1.00 97.88 70 LEU A CA 1
ATOM 527 C C . LEU A 1 70 ? -6.752 11.809 -0.321 1.00 97.88 70 LEU A C 1
ATOM 529 O O . LEU A 1 70 ? -7.649 11.706 0.509 1.00 97.88 70 LEU A O 1
ATOM 533 N N . ASP A 1 71 ? -5.715 12.633 -0.162 1.00 98.06 71 ASP A N 1
ATOM 534 C CA . ASP A 1 71 ? -5.532 13.471 1.028 1.00 98.06 71 ASP A CA 1
ATOM 535 C C . ASP A 1 71 ? -6.709 14.442 1.224 1.00 98.06 71 ASP A C 1
ATOM 537 O O . ASP A 1 71 ? -7.193 14.614 2.342 1.00 98.06 71 ASP A O 1
ATOM 541 N N . GLN A 1 72 ? -7.221 15.039 0.140 1.00 98.31 72 GLN A N 1
ATOM 542 C CA . GLN A 1 72 ? -8.413 15.896 0.178 1.00 98.31 72 GLN A CA 1
ATOM 543 C C . GLN A 1 72 ? -9.676 15.126 0.588 1.00 98.31 72 GLN A C 1
ATOM 545 O O . GLN A 1 72 ? -10.465 15.640 1.378 1.00 98.31 72 GLN A O 1
ATOM 550 N N . ILE A 1 73 ? -9.864 13.903 0.081 1.00 98.19 73 ILE A N 1
ATOM 551 C CA . ILE A 1 73 ? -11.003 13.045 0.444 1.00 98.19 73 ILE A CA 1
ATOM 552 C C . ILE A 1 73 ? -10.942 12.672 1.928 1.00 98.19 73 ILE A C 1
ATOM 554 O O . ILE A 1 73 ? -11.954 12.780 2.614 1.00 98.19 73 ILE A O 1
ATOM 558 N N . LEU A 1 74 ? -9.767 12.276 2.428 1.00 98.19 74 LEU A N 1
ATOM 559 C CA . LEU A 1 74 ? -9.558 11.961 3.844 1.00 98.19 74 LEU A CA 1
ATOM 560 C C . LEU A 1 74 ? -9.818 13.188 4.725 1.00 98.19 74 LEU A C 1
ATOM 562 O O . LEU A 1 74 ? -10.592 13.113 5.678 1.00 98.19 74 LEU A O 1
ATOM 566 N N . SER A 1 75 ? -9.270 14.343 4.344 1.00 98.00 75 SER A N 1
ATOM 567 C CA . SER A 1 75 ? -9.465 15.595 5.083 1.00 98.00 75 SER A CA 1
ATOM 568 C C . SER A 1 75 ? -10.939 16.004 5.144 1.00 98.00 75 SER A C 1
ATOM 570 O O . SER A 1 75 ? -11.405 16.464 6.181 1.00 98.00 75 SER A O 1
ATOM 572 N N . ALA A 1 76 ? -11.701 15.797 4.064 1.00 98.38 76 ALA A N 1
ATOM 573 C CA . ALA A 1 76 ? -13.129 16.119 4.014 1.00 98.38 76 ALA A CA 1
ATOM 574 C C . ALA A 1 76 ? -13.980 15.281 4.985 1.00 98.38 76 ALA A C 1
ATOM 576 O O . ALA A 1 76 ? -15.092 15.682 5.326 1.00 98.38 76 ALA A O 1
ATOM 577 N N . VAL A 1 77 ? -13.462 14.137 5.440 1.00 97.38 77 VAL A N 1
ATOM 578 C CA . VAL A 1 77 ? -14.081 13.298 6.477 1.00 97.38 77 VAL A CA 1
ATOM 579 C C . VAL A 1 77 ? -13.331 13.360 7.812 1.00 97.38 77 VAL A C 1
ATOM 581 O O . VAL A 1 77 ? -13.550 12.511 8.671 1.00 97.38 77 VAL A O 1
ATOM 584 N N . ASN A 1 78 ? -12.495 14.387 8.007 1.00 98.00 78 ASN A N 1
ATOM 585 C CA . ASN A 1 78 ? -11.698 14.639 9.212 1.00 98.00 78 ASN A CA 1
ATOM 586 C C . ASN A 1 78 ? -10.673 13.540 9.542 1.00 98.00 78 ASN A C 1
ATOM 588 O O . ASN A 1 78 ? -10.382 13.310 10.710 1.00 98.00 78 ASN A O 1
ATOM 592 N N . PHE A 1 79 ? -10.128 12.873 8.522 1.00 98.25 79 PHE A N 1
ATOM 593 C CA . PHE A 1 79 ? -8.998 11.955 8.664 1.00 98.25 79 PHE A CA 1
ATOM 594 C C . PHE A 1 79 ? -7.694 12.648 8.256 1.00 98.25 79 PHE A C 1
ATOM 596 O O . PHE A 1 79 ? -7.599 13.242 7.178 1.00 98.25 79 PHE A O 1
ATOM 603 N N . ASN A 1 80 ? -6.669 12.511 9.090 1.00 97.94 80 ASN A N 1
ATOM 604 C CA . ASN A 1 80 ? -5.300 12.918 8.830 1.00 97.94 80 ASN A CA 1
ATOM 605 C C . ASN A 1 80 ? -4.532 11.778 8.121 1.00 97.94 80 ASN A C 1
ATOM 607 O O . ASN A 1 80 ? -4.370 10.697 8.696 1.00 97.94 80 ASN A O 1
ATOM 611 N N . PRO A 1 81 ? -4.004 12.000 6.898 1.00 96.25 81 PRO A N 1
ATOM 612 C CA . PRO A 1 81 ? -3.261 10.986 6.146 1.00 96.25 81 PRO A CA 1
ATOM 613 C C . PRO A 1 81 ? -2.013 10.427 6.844 1.00 96.25 81 PRO A C 1
ATOM 615 O O . PRO A 1 81 ? -1.569 9.331 6.505 1.00 96.25 81 PRO A O 1
ATOM 618 N N . GLU A 1 82 ? -1.424 11.173 7.780 1.00 96.50 82 GLU A N 1
ATOM 619 C CA . GLU A 1 82 ? -0.207 10.757 8.481 1.00 96.50 82 GLU A CA 1
ATOM 620 C C . GLU A 1 82 ? -0.496 10.069 9.828 1.00 96.50 82 GLU A C 1
ATOM 622 O O . GLU A 1 82 ? 0.339 9.302 10.306 1.00 96.50 82 GLU A O 1
ATOM 627 N N . GLU A 1 83 ? -1.675 10.287 10.421 1.00 97.94 83 GLU A N 1
ATOM 628 C CA . GLU A 1 83 ? -2.016 9.802 11.772 1.00 97.94 83 GLU A CA 1
ATOM 629 C C . GLU A 1 83 ? -3.088 8.704 11.769 1.00 97.94 83 GLU A C 1
ATOM 631 O O . GLU A 1 83 ? -2.955 7.716 12.496 1.00 97.94 83 GLU A O 1
ATOM 636 N N . ASP A 1 84 ? -4.124 8.837 10.937 1.00 98.56 84 ASP A N 1
ATOM 637 C CA . ASP A 1 84 ? -5.329 7.998 11.022 1.00 98.56 84 ASP A CA 1
ATOM 638 C C . ASP A 1 84 ? -5.306 6.782 10.095 1.00 98.56 84 ASP A C 1
ATOM 640 O O . ASP A 1 84 ? -6.125 5.865 10.228 1.00 98.56 84 ASP A O 1
ATOM 644 N N . VAL A 1 85 ? -4.384 6.766 9.132 1.00 98.69 85 VAL A N 1
ATOM 645 C CA . VAL A 1 85 ? -4.340 5.749 8.080 1.00 98.69 85 VAL A CA 1
ATOM 646 C C . VAL A 1 85 ? -2.941 5.202 7.864 1.00 98.69 85 VAL A C 1
ATOM 648 O O . VAL A 1 85 ? -1.935 5.865 8.107 1.00 98.69 85 VAL A O 1
ATOM 651 N N . TYR A 1 86 ? -2.897 3.982 7.342 1.00 98.81 86 TYR A N 1
ATOM 652 C CA . TYR A 1 86 ? -1.702 3.369 6.782 1.00 98.81 86 TYR A CA 1
ATOM 653 C C . TYR A 1 86 ? -1.892 3.195 5.276 1.00 98.81 86 TYR A C 1
ATOM 655 O O . TYR A 1 86 ? -2.838 2.530 4.856 1.00 98.81 86 TYR A O 1
ATOM 663 N N . ILE A 1 87 ? -1.015 3.768 4.451 1.00 98.75 87 ILE A N 1
ATOM 664 C CA . ILE A 1 87 ? -1.171 3.766 2.989 1.00 98.75 87 ILE A CA 1
ATOM 665 C C . ILE A 1 87 ? -0.036 2.987 2.338 1.00 98.75 87 ILE A C 1
ATOM 667 O O . ILE A 1 87 ? 1.139 3.254 2.587 1.00 98.75 87 ILE A O 1
ATOM 671 N N . SER A 1 88 ? -0.399 2.061 1.453 1.00 98.50 88 SER A N 1
ATOM 672 C CA . SER A 1 88 ? 0.507 1.116 0.808 1.00 98.50 88 SER A CA 1
ATOM 673 C C . SER A 1 88 ? 0.007 0.719 -0.593 1.00 98.50 88 SER A C 1
ATOM 675 O O . SER A 1 88 ? -1.020 1.213 -1.064 1.00 98.50 88 SER A O 1
ATOM 677 N N . ASN A 1 89 ? 0.743 -0.145 -1.295 1.00 98.56 89 ASN A N 1
ATOM 678 C CA . ASN A 1 89 ? 0.418 -0.625 -2.641 1.00 98.56 89 ASN A CA 1
ATOM 679 C C . ASN A 1 89 ? 0.62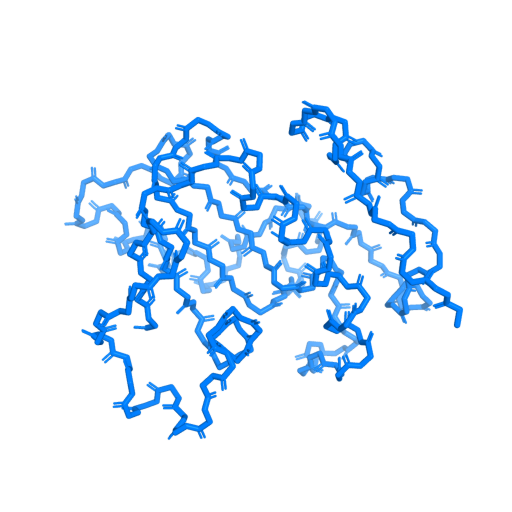8 -2.138 -2.788 1.00 98.56 89 ASN A C 1
ATOM 681 O O . ASN A 1 89 ? 1.390 -2.758 -2.043 1.00 98.56 89 ASN A O 1
ATOM 685 N N . VAL A 1 90 ? -0.010 -2.726 -3.804 1.00 98.25 90 VAL A N 1
ATOM 686 C CA . VAL A 1 90 ? 0.212 -4.127 -4.186 1.00 98.25 90 VAL A CA 1
ATOM 687 C C . VAL A 1 90 ? 1.651 -4.364 -4.634 1.00 98.25 90 VAL A C 1
ATOM 689 O O . VAL A 1 90 ? 2.295 -5.262 -4.101 1.00 98.25 90 VAL A O 1
ATOM 692 N N . VAL A 1 91 ? 2.172 -3.570 -5.574 1.00 98.12 91 VAL A N 1
ATOM 693 C CA . VAL A 1 91 ? 3.597 -3.599 -5.947 1.00 98.12 91 VAL A CA 1
ATOM 694 C C . VAL A 1 91 ? 4.348 -2.432 -5.307 1.00 98.12 91 VAL A C 1
ATOM 696 O O . VAL A 1 91 ? 3.761 -1.374 -5.080 1.00 98.12 91 VAL A O 1
ATOM 699 N N . ARG A 1 92 ? 5.640 -2.609 -4.998 1.00 97.94 92 ARG A N 1
ATOM 700 C CA . ARG A 1 92 ? 6.436 -1.607 -4.256 1.00 97.94 92 ARG A CA 1
ATOM 701 C C . ARG A 1 92 ? 7.447 -0.843 -5.100 1.00 97.94 92 ARG A C 1
ATOM 703 O O . ARG A 1 92 ? 8.021 0.119 -4.609 1.00 97.94 92 ARG A O 1
ATOM 710 N N . ARG A 1 93 ? 7.620 -1.192 -6.373 1.00 97.69 93 ARG A N 1
ATOM 711 C CA . ARG A 1 93 ? 8.382 -0.399 -7.347 1.00 97.69 93 ARG A CA 1
ATOM 712 C C . ARG A 1 93 ? 7.498 0.026 -8.500 1.00 97.69 93 ARG A C 1
ATOM 714 O O . ARG A 1 93 ? 6.508 -0.631 -8.817 1.00 97.69 93 ARG A O 1
ATOM 721 N N . ARG A 1 94 ? 7.863 1.142 -9.121 1.00 97.31 94 ARG A N 1
ATOM 722 C CA . ARG A 1 94 ? 7.158 1.702 -10.271 1.00 97.31 94 ARG A CA 1
ATOM 723 C C . ARG A 1 94 ? 7.348 0.805 -11.503 1.00 97.31 94 ARG A C 1
ATOM 725 O O . ARG A 1 94 ? 8.480 0.661 -11.964 1.00 97.31 94 ARG A O 1
ATOM 732 N N . PRO A 1 95 ? 6.276 0.263 -12.107 1.00 96.69 95 PRO A N 1
ATOM 733 C CA . PRO A 1 95 ? 6.398 -0.441 -13.377 1.00 96.69 95 PRO A CA 1
ATOM 734 C C . PRO A 1 95 ? 6.874 0.492 -14.507 1.00 96.69 95 PRO A C 1
ATOM 736 O O . PRO A 1 95 ? 6.543 1.687 -14.517 1.00 96.69 95 PRO A O 1
ATOM 739 N N . PRO A 1 96 ? 7.613 -0.023 -15.507 1.00 96.06 96 PRO A N 1
ATOM 740 C CA . PRO A 1 96 ? 8.144 0.794 -16.593 1.00 96.06 96 PRO A CA 1
ATOM 741 C C . PRO A 1 96 ? 7.017 1.532 -17.321 1.00 96.06 96 PRO A C 1
ATOM 743 O O . PRO A 1 96 ? 5.992 0.950 -17.670 1.00 96.06 96 PRO A O 1
ATOM 746 N N . LYS A 1 97 ? 7.205 2.836 -17.552 1.00 93.88 97 LYS A N 1
ATOM 747 C CA . LYS A 1 97 ? 6.202 3.723 -18.174 1.00 93.88 97 LYS A CA 1
ATOM 748 C C . LYS A 1 97 ? 4.846 3.781 -17.437 1.00 93.88 97 LYS A C 1
ATOM 750 O O . LYS A 1 97 ? 3.869 4.203 -18.042 1.00 93.88 97 LYS A O 1
ATOM 755 N N . ASN A 1 98 ? 4.784 3.433 -16.144 1.00 93.56 98 ASN A N 1
ATOM 756 C CA . ASN A 1 98 ? 3.539 3.347 -15.359 1.00 93.56 98 ASN A CA 1
ATOM 757 C C . ASN A 1 98 ? 2.494 2.385 -15.955 1.00 93.56 98 ASN A C 1
ATOM 759 O O . ASN A 1 98 ? 1.299 2.654 -15.859 1.00 93.56 98 ASN A O 1
ATOM 763 N N . ARG A 1 99 ? 2.921 1.305 -16.621 1.00 96.50 99 ARG A N 1
ATOM 764 C CA . ARG A 1 99 ? 1.980 0.248 -17.014 1.00 96.50 99 ARG A CA 1
ATOM 765 C C . ARG A 1 99 ? 1.400 -0.449 -15.781 1.00 96.50 99 ARG A C 1
ATOM 767 O O . ARG A 1 99 ? 2.034 -0.454 -14.728 1.00 96.50 99 ARG A O 1
ATOM 774 N N . ASP A 1 100 ? 0.300 -1.161 -15.972 1.00 96.62 100 ASP A N 1
ATOM 775 C CA . ASP A 1 100 ? -0.233 -2.064 -14.956 1.00 96.62 100 ASP A CA 1
ATOM 776 C C . ASP A 1 100 ? 0.812 -3.127 -14.544 1.00 96.62 100 ASP A C 1
ATOM 778 O O . ASP A 1 100 ? 1.603 -3.599 -15.386 1.00 96.62 100 ASP A O 1
ATOM 782 N N . PRO A 1 101 ? 0.826 -3.551 -13.266 1.00 97.12 101 PRO A N 1
ATOM 783 C CA . PRO A 1 101 ? 1.707 -4.609 -12.802 1.00 97.12 101 PRO A CA 1
ATOM 784 C C . PRO A 1 101 ? 1.306 -5.961 -13.402 1.00 97.12 101 P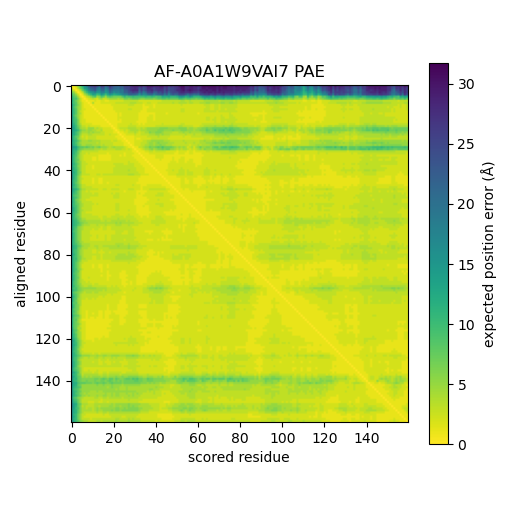RO A C 1
ATOM 786 O O . PRO A 1 101 ? 0.128 -6.323 -13.489 1.00 97.12 101 PRO A O 1
ATOM 789 N N . LEU A 1 102 ? 2.308 -6.743 -13.798 1.00 97.31 102 LEU A N 1
ATOM 790 C CA . LEU A 1 102 ? 2.112 -8.089 -14.324 1.00 97.31 102 LEU A CA 1
ATOM 791 C C . LEU A 1 102 ? 1.719 -9.055 -13.196 1.00 97.31 102 LEU A C 1
ATOM 793 O O . LEU A 1 102 ? 2.146 -8.875 -12.054 1.00 97.31 102 LEU A O 1
ATOM 797 N N . PRO A 1 103 ? 1.014 -10.160 -13.504 1.00 96.50 103 PRO A N 1
ATOM 798 C CA . PRO A 1 103 ? 0.661 -11.167 -12.503 1.00 96.50 103 PRO A CA 1
ATOM 799 C C . PRO A 1 103 ? 1.857 -11.691 -11.699 1.00 96.50 103 PRO A C 1
ATOM 801 O O . PRO A 1 103 ? 1.739 -11.891 -10.497 1.00 96.50 103 PRO A O 1
ATOM 804 N N . LYS A 1 104 ? 3.024 -11.857 -12.339 1.00 97.06 104 LYS A N 1
ATOM 805 C CA . LYS A 1 104 ? 4.263 -12.280 -11.665 1.00 97.06 104 LYS A CA 1
ATOM 806 C C . LYS A 1 104 ? 4.812 -11.236 -10.685 1.00 97.06 104 LYS A C 1
ATOM 808 O O . LYS A 1 104 ? 5.401 -11.606 -9.681 1.00 97.06 104 LYS A O 1
ATOM 813 N N . GLU A 1 105 ? 4.609 -9.949 -10.969 1.00 97.75 105 GLU A N 1
ATOM 814 C CA . GLU A 1 105 ? 5.050 -8.841 -10.110 1.00 97.75 105 GLU A CA 1
ATOM 815 C C . GLU A 1 105 ? 4.134 -8.752 -8.888 1.00 97.75 105 GLU A C 1
ATOM 817 O O . GLU A 1 105 ? 4.610 -8.700 -7.761 1.00 97.75 105 GLU A O 1
ATOM 822 N N . ILE A 1 106 ? 2.819 -8.863 -9.097 1.00 98.06 106 ILE A N 1
ATOM 823 C CA . ILE A 1 106 ? 1.841 -8.969 -8.006 1.00 98.06 106 ILE A CA 1
ATOM 824 C C . ILE A 1 106 ? 2.139 -10.194 -7.137 1.00 98.06 106 ILE A C 1
ATOM 826 O O . ILE A 1 106 ? 2.195 -10.079 -5.918 1.00 98.06 106 ILE A O 1
ATOM 830 N N . ALA A 1 107 ? 2.354 -11.362 -7.750 1.00 96.81 107 ALA A N 1
ATOM 831 C CA . ALA A 1 107 ? 2.630 -12.601 -7.027 1.00 96.81 107 ALA A CA 1
ATOM 832 C C . ALA A 1 107 ? 3.913 -12.525 -6.188 1.00 96.81 107 ALA A C 1
ATOM 834 O O . ALA A 1 107 ? 3.968 -13.136 -5.125 1.00 96.81 107 ALA A O 1
ATOM 835 N N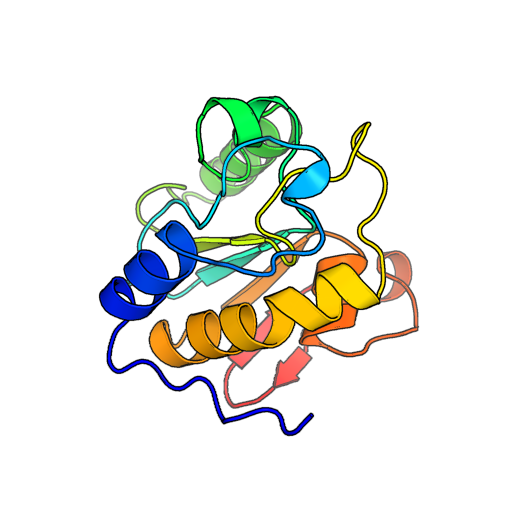 . PHE A 1 108 ? 4.910 -11.761 -6.642 1.00 97.12 108 PHE A N 1
ATOM 836 C CA . PHE A 1 108 ? 6.145 -11.526 -5.901 1.00 97.12 108 PHE A CA 1
ATOM 837 C C . PHE A 1 108 ? 5.910 -10.699 -4.627 1.00 97.12 108 PHE A C 1
ATOM 839 O O . PHE A 1 108 ? 6.382 -11.076 -3.559 1.00 97.12 108 PHE A O 1
ATOM 846 N N . TYR A 1 109 ? 5.150 -9.600 -4.706 1.00 97.75 109 TYR A N 1
ATOM 847 C CA . TYR A 1 109 ? 4.910 -8.729 -3.545 1.00 97.75 109 TYR A CA 1
ATOM 848 C C . TYR A 1 109 ? 3.760 -9.179 -2.639 1.00 97.75 109 TYR A C 1
ATOM 850 O O . TYR A 1 109 ? 3.712 -8.784 -1.474 1.00 97.75 109 TYR A O 1
ATOM 858 N N . ALA A 1 110 ? 2.830 -9.995 -3.141 1.00 97.62 110 ALA A N 1
ATOM 859 C CA . ALA A 1 110 ? 1.644 -10.401 -2.392 1.00 97.62 110 ALA A CA 1
ATOM 860 C C . ALA A 1 110 ? 1.963 -11.022 -1.015 1.00 97.62 110 ALA A C 1
ATOM 862 O O . ALA A 1 110 ? 1.306 -10.623 -0.054 1.00 97.62 110 ALA A O 1
ATOM 863 N N . PRO A 1 111 ? 2.962 -11.917 -0.854 1.00 97.00 111 PRO A N 1
ATOM 864 C CA . PRO A 1 111 ? 3.352 -12.420 0.464 1.00 97.00 111 PRO A CA 1
ATOM 865 C C . PRO A 1 111 ? 3.721 -11.311 1.461 1.00 97.00 111 PRO A C 1
ATOM 867 O O . PRO A 1 111 ? 3.237 -11.328 2.588 1.00 97.00 111 PRO A O 1
ATOM 870 N N . TYR A 1 112 ? 4.495 -10.308 1.034 1.00 97.81 112 TYR A N 1
ATOM 871 C CA . TYR A 1 112 ? 4.868 -9.165 1.875 1.00 97.81 112 TYR A CA 1
ATOM 872 C C . TYR A 1 112 ? 3.660 -8.299 2.235 1.00 97.81 112 TYR A C 1
ATOM 874 O O . TYR A 1 112 ? 3.543 -7.859 3.372 1.00 97.81 112 TYR A O 1
ATOM 882 N N . LEU A 1 113 ? 2.734 -8.085 1.293 1.00 97.94 113 LEU A N 1
ATOM 883 C CA . LEU A 1 113 ? 1.493 -7.358 1.566 1.00 97.94 113 LEU A CA 1
ATOM 884 C C . LEU A 1 113 ? 0.611 -8.093 2.587 1.00 97.94 113 LEU A C 1
ATOM 886 O O . LEU A 1 113 ? 0.005 -7.457 3.445 1.00 97.94 113 LEU A O 1
ATOM 890 N N . PHE A 1 114 ? 0.526 -9.423 2.512 1.00 97.38 114 PHE A N 1
ATOM 891 C CA . PHE A 1 114 ? -0.233 -10.204 3.491 1.00 97.38 114 PHE A CA 1
ATOM 892 C C . PHE A 1 114 ? 0.431 -10.209 4.871 1.00 97.38 114 PHE A C 1
ATOM 894 O O . PHE A 1 114 ? -0.280 -10.104 5.869 1.00 97.38 114 PHE A O 1
ATOM 901 N N . GLU A 1 115 ? 1.763 -10.252 4.936 1.00 97.50 115 GLU A N 1
ATOM 902 C CA . GLU A 1 115 ? 2.503 -10.054 6.187 1.00 97.50 115 GLU A CA 1
ATOM 903 C C . GLU A 1 115 ? 2.303 -8.645 6.759 1.00 97.50 115 GLU A C 1
ATOM 905 O O . GLU A 1 115 ? 2.074 -8.502 7.958 1.00 97.50 115 GLU A O 1
ATOM 910 N N . GLU A 1 116 ? 2.294 -7.612 5.912 1.00 97.56 116 GLU A N 1
ATOM 911 C CA . GLU A 1 116 ? 1.987 -6.232 6.307 1.00 97.56 116 GLU A CA 1
ATOM 912 C C . GLU A 1 116 ? 0.592 -6.149 6.946 1.00 97.56 116 GLU A C 1
ATOM 914 O O . GLU A 1 116 ? 0.449 -5.649 8.059 1.00 97.56 116 GLU A O 1
ATOM 919 N N . ILE A 1 117 ? -0.431 -6.730 6.306 1.00 98.06 117 ILE A N 1
ATOM 920 C CA . ILE A 1 117 ? -1.798 -6.797 6.853 1.00 98.06 117 ILE A CA 1
ATOM 921 C C . ILE A 1 117 ? -1.833 -7.575 8.177 1.00 98.06 117 ILE A C 1
ATOM 923 O O . ILE A 1 117 ? -2.519 -7.158 9.113 1.00 98.06 117 ILE A O 1
ATOM 927 N N . ARG A 1 118 ? -1.113 -8.701 8.271 1.00 97.44 118 ARG A N 1
ATOM 928 C CA . ARG A 1 118 ? -1.058 -9.529 9.486 1.00 97.44 118 ARG A CA 1
ATOM 929 C C . ARG A 1 118 ? -0.458 -8.756 10.658 1.00 97.44 118 ARG A C 1
ATOM 931 O O . ARG A 1 118 ? -1.000 -8.825 11.757 1.00 97.44 118 ARG A O 1
ATOM 938 N N . LEU A 1 119 ? 0.648 -8.054 10.425 1.00 97.94 119 LEU A N 1
ATOM 939 C CA . LEU A 1 119 ? 1.388 -7.318 11.449 1.00 97.94 119 LEU A CA 1
ATOM 940 C C . LEU A 1 119 ? 0.660 -6.060 11.921 1.00 97.94 119 LEU A C 1
ATOM 942 O O . LEU A 1 119 ? 0.689 -5.756 13.109 1.00 97.94 119 LEU A O 1
ATOM 946 N N . LEU A 1 120 ? 0.010 -5.338 11.006 1.00 98.00 120 LEU A N 1
ATOM 947 C CA . LEU A 1 120 ? -0.708 -4.103 11.331 1.00 98.00 120 LEU A CA 1
ATOM 948 C C . LEU A 1 120 ? -2.065 -4.362 12.009 1.00 98.00 120 LEU A C 1
ATOM 950 O O . LEU A 1 120 ? -2.584 -3.491 12.704 1.00 98.00 120 LEU A O 1
ATOM 954 N N . ASP A 1 121 ? -2.654 -5.542 11.790 1.00 97.88 121 ASP A N 1
ATOM 955 C CA . ASP A 1 121 ? -4.008 -5.903 12.230 1.00 97.88 121 ASP A CA 1
ATOM 956 C C . ASP A 1 121 ? -5.053 -4.776 12.024 1.00 97.88 121 ASP A C 1
ATOM 958 O O . ASP A 1 121 ? -5.712 -4.334 12.979 1.00 97.88 121 ASP A O 1
ATOM 962 N N . PRO A 1 122 ? -5.230 -4.267 10.786 1.00 98.50 122 PRO A N 1
ATOM 963 C CA . PRO A 1 122 ? -6.201 -3.213 10.535 1.00 98.50 122 PRO A CA 1
ATOM 964 C C . PRO A 1 122 ? -7.620 -3.751 10.734 1.00 98.50 122 PRO A C 1
ATOM 966 O O . PRO A 1 122 ? -7.910 -4.909 10.427 1.00 98.50 122 PRO A O 1
ATOM 969 N N . LYS A 1 123 ? -8.534 -2.901 11.208 1.00 98.62 123 LYS A N 1
ATOM 970 C CA . LYS A 1 123 ? -9.961 -3.251 11.315 1.00 98.62 123 LYS A CA 1
ATOM 971 C C . LYS A 1 123 ? -10.689 -3.054 9.989 1.00 98.62 123 LYS A C 1
ATOM 973 O O . LYS A 1 123 ? -11.625 -3.799 9.694 1.00 98.62 123 LYS A O 1
ATOM 978 N N . ILE A 1 124 ? -10.237 -2.082 9.195 1.00 98.75 124 ILE A N 1
ATOM 979 C CA . ILE A 1 124 ? -10.787 -1.756 7.880 1.00 98.75 124 ILE A CA 1
ATOM 980 C C . ILE A 1 124 ? -9.657 -1.694 6.850 1.00 98.75 124 ILE A C 1
ATOM 982 O O . ILE A 1 124 ? -8.613 -1.092 7.102 1.00 98.75 124 ILE A O 1
ATOM 986 N N . ILE A 1 125 ? -9.890 -2.281 5.677 1.00 98.81 125 ILE A N 1
ATOM 987 C CA . ILE A 1 125 ? -9.017 -2.169 4.508 1.00 98.81 125 ILE A CA 1
ATOM 988 C C . ILE A 1 125 ? -9.802 -1.542 3.350 1.00 98.81 125 ILE A C 1
ATOM 990 O O . ILE A 1 125 ? -10.774 -2.121 2.864 1.00 98.81 125 ILE A O 1
ATOM 994 N N . LEU A 1 126 ? -9.365 -0.376 2.884 1.00 98.69 126 LEU A N 1
ATOM 995 C CA . LEU A 1 126 ? -9.890 0.294 1.697 1.00 98.69 126 LEU A CA 1
ATOM 996 C C . LEU A 1 126 ? -9.017 -0.047 0.483 1.00 98.69 126 LEU A C 1
ATOM 998 O O . LEU A 1 126 ? -7.807 0.193 0.486 1.00 98.69 126 LEU A O 1
ATOM 1002 N N . LEU A 1 127 ? -9.620 -0.601 -0.565 1.00 98.50 127 LEU A N 1
ATOM 1003 C CA . LEU A 1 127 ? -8.919 -1.031 -1.774 1.00 98.50 127 LEU A CA 1
ATOM 1004 C C . LEU A 1 127 ? -9.158 -0.027 -2.895 1.00 98.50 127 LEU A C 1
ATOM 1006 O O . LEU A 1 127 ? -10.266 0.104 -3.400 1.00 98.50 127 LEU A O 1
ATOM 1010 N N . ILE A 1 128 ? -8.104 0.656 -3.331 1.00 97.19 128 ILE A N 1
ATOM 1011 C CA . ILE A 1 128 ? -8.196 1.640 -4.406 1.00 97.19 128 ILE A CA 1
ATOM 1012 C C . ILE A 1 128 ? -7.785 0.978 -5.721 1.00 97.19 128 ILE A C 1
ATOM 1014 O O . ILE A 1 128 ? -6.604 0.784 -6.013 1.00 97.19 128 ILE A O 1
ATOM 1018 N N . GLY A 1 129 ? -8.787 0.666 -6.541 1.00 94.31 129 GLY A N 1
ATOM 1019 C CA . GLY A 1 129 ? -8.599 0.171 -7.903 1.00 94.31 129 GLY A CA 1
ATOM 1020 C C . GLY A 1 129 ? -8.594 -1.353 -8.039 1.00 94.31 129 GLY A C 1
ATOM 1021 O O . GLY A 1 129 ? -8.613 -2.123 -7.077 1.00 94.31 129 GLY A O 1
ATOM 1022 N N . ARG A 1 130 ? -8.597 -1.808 -9.298 1.00 95.25 130 ARG A N 1
ATOM 1023 C CA . ARG A 1 130 ? -8.840 -3.218 -9.650 1.00 95.25 130 ARG A CA 1
ATOM 1024 C C . ARG A 1 130 ? -7.764 -4.172 -9.128 1.00 95.25 130 ARG A C 1
ATOM 1026 O O . ARG A 1 130 ? -8.094 -5.283 -8.731 1.00 95.25 130 ARG A O 1
ATOM 1033 N N . HIS A 1 131 ? -6.497 -3.758 -9.118 1.00 95.75 131 HIS A N 1
ATOM 1034 C CA . HIS A 1 131 ? -5.388 -4.630 -8.730 1.00 95.75 131 HIS A CA 1
ATOM 1035 C C . HIS A 1 131 ? -5.367 -4.895 -7.223 1.00 95.75 131 HIS A C 1
ATOM 1037 O O . HIS A 1 131 ? -5.217 -6.050 -6.823 1.00 95.75 131 HIS A O 1
ATOM 1043 N N . ALA A 1 132 ? -5.605 -3.872 -6.396 1.00 97.12 132 ALA A N 1
ATOM 1044 C CA . ALA A 1 132 ? -5.777 -4.033 -4.951 1.00 97.12 132 ALA A CA 1
ATOM 1045 C C . ALA A 1 132 ? -6.960 -4.963 -4.638 1.00 97.12 132 ALA A C 1
ATOM 1047 O O . ALA A 1 132 ? -6.804 -5.963 -3.935 1.00 97.12 132 ALA A O 1
ATOM 1048 N N . MET A 1 133 ? -8.114 -4.704 -5.264 1.00 97.06 133 MET A N 1
ATOM 1049 C CA . MET A 1 133 ? -9.317 -5.534 -5.156 1.00 97.06 133 MET A CA 1
ATOM 1050 C C . MET A 1 133 ? -9.061 -7.003 -5.523 1.00 97.06 133 MET A C 1
ATOM 1052 O O . MET A 1 133 ? -9.357 -7.904 -4.737 1.00 97.06 133 MET A O 1
ATOM 1056 N N . MET A 1 134 ? -8.485 -7.263 -6.698 1.00 95.62 134 MET A N 1
ATOM 1057 C CA . MET A 1 134 ? -8.209 -8.624 -7.166 1.00 95.62 134 MET A CA 1
ATOM 1058 C C . MET A 1 134 ? -7.192 -9.347 -6.278 1.00 95.62 134 MET A C 1
ATOM 1060 O O . MET A 1 134 ? -7.343 -10.542 -6.039 1.00 95.62 134 MET A O 1
ATOM 1064 N N . THR A 1 135 ? -6.181 -8.642 -5.768 1.00 96.44 135 THR A N 1
ATOM 1065 C CA . THR A 1 135 ? -5.137 -9.244 -4.924 1.00 96.44 135 THR A CA 1
ATOM 1066 C C . THR A 1 135 ? -5.696 -9.669 -3.566 1.00 96.44 135 THR A C 1
ATOM 1068 O O . THR A 1 135 ? -5.468 -10.797 -3.129 1.00 96.44 135 THR A O 1
ATOM 1071 N N . ILE A 1 136 ? -6.475 -8.801 -2.914 1.00 97.06 136 ILE A N 1
ATOM 1072 C CA . ILE A 1 136 ? -6.963 -9.035 -1.547 1.00 97.06 136 ILE A CA 1
ATOM 1073 C C . ILE A 1 136 ? -8.218 -9.918 -1.516 1.00 97.06 136 ILE A C 1
ATOM 1075 O O . ILE A 1 136 ? -8.289 -10.875 -0.730 1.00 97.06 136 ILE A O 1
ATOM 1079 N N . LEU A 1 137 ? -9.197 -9.627 -2.380 1.00 96.19 137 LEU A N 1
ATOM 1080 C CA . LEU A 1 137 ? -10.510 -10.284 -2.381 1.00 96.19 137 LEU A CA 1
ATOM 1081 C C . LEU A 1 137 ? -10.634 -11.420 -3.401 1.00 96.19 137 LEU A C 1
ATOM 1083 O O . LEU A 1 137 ? -11.586 -12.190 -3.321 1.00 96.19 137 LEU A O 1
ATOM 1087 N N . LYS A 1 138 ? -9.709 -11.538 -4.367 1.00 94.31 138 LYS A N 1
ATOM 1088 C CA . LYS A 1 138 ? -9.841 -12.452 -5.525 1.00 94.31 138 LYS A CA 1
ATOM 1089 C C . LYS A 1 138 ? -11.138 -12.229 -6.322 1.00 94.31 138 LYS A C 1
ATOM 1091 O O . LYS A 1 138 ? -11.628 -13.131 -7.000 1.00 94.31 138 LYS A O 1
ATOM 1096 N N . GLU A 1 139 ? -11.676 -11.014 -6.251 1.00 93.69 139 GLU A N 1
ATOM 1097 C CA . GLU A 1 139 ? -12.933 -10.616 -6.878 1.00 93.69 139 GLU A CA 1
ATOM 1098 C C . GLU A 1 139 ? -12.764 -10.411 -8.393 1.00 93.69 139 GLU A C 1
ATOM 1100 O O . GLU A 1 139 ? -11.834 -9.740 -8.839 1.00 93.69 139 GLU A O 1
ATOM 1105 N N . LYS A 1 140 ? -13.682 -10.969 -9.194 1.00 90.56 140 LYS A N 1
ATOM 1106 C CA . LYS A 1 140 ? -13.625 -10.975 -10.670 1.00 90.56 140 LYS A CA 1
ATOM 1107 C C . LYS A 1 140 ? -14.698 -10.112 -11.338 1.00 90.56 140 LYS A C 1
ATOM 1109 O O . LYS A 1 140 ? -14.592 -9.842 -12.530 1.00 90.56 140 LYS A O 1
ATOM 1114 N N . ARG A 1 141 ? -15.720 -9.659 -10.603 1.00 91.56 141 ARG A N 1
ATOM 1115 C CA . ARG A 1 141 ? -16.852 -8.874 -11.137 1.00 91.56 141 ARG A CA 1
ATOM 1116 C C . ARG A 1 141 ? -16.452 -7.483 -11.656 1.00 91.56 141 ARG A C 1
ATOM 1118 O O . ARG A 1 141 ? -17.217 -6.889 -12.413 1.00 91.56 141 ARG A O 1
ATOM 1125 N N . GLY A 1 142 ? -15.255 -7.004 -11.312 1.00 91.25 142 GLY A N 1
ATOM 1126 C CA . GLY A 1 142 ? -14.717 -5.702 -11.715 1.00 91.25 142 GLY A CA 1
ATOM 1127 C C . GLY A 1 142 ? -15.082 -4.584 -10.734 1.00 91.25 142 GLY A C 1
ATOM 1128 O O . GLY A 1 142 ? -16.167 -4.586 -10.158 1.00 91.25 142 GLY A O 1
ATOM 1129 N N . ILE A 1 143 ? -14.174 -3.614 -10.562 1.00 93.81 143 ILE A N 1
ATOM 1130 C CA . ILE A 1 143 ? -14.267 -2.568 -9.524 1.00 93.81 143 ILE A CA 1
ATOM 1131 C C . ILE A 1 143 ? -15.554 -1.738 -9.619 1.00 93.81 143 ILE A C 1
ATOM 1133 O O . ILE A 1 143 ? -16.166 -1.421 -8.606 1.00 93.81 143 ILE A O 1
ATOM 1137 N N . THR A 1 144 ? -16.034 -1.455 -10.832 1.00 95.31 144 THR A N 1
ATOM 1138 C CA . THR A 1 144 ? -17.259 -0.672 -11.058 1.00 95.31 144 THR A CA 1
ATOM 1139 C C . THR A 1 144 ? -18.513 -1.341 -10.502 1.00 95.31 144 THR A C 1
ATOM 1141 O O . THR A 1 144 ? -19.456 -0.637 -10.154 1.00 95.31 144 THR A O 1
ATOM 1144 N N . LYS A 1 145 ? -18.530 -2.676 -10.395 1.00 95.88 145 LYS A N 1
ATOM 1145 C CA . LYS A 1 145 ? -19.683 -3.433 -9.889 1.00 95.88 145 LYS A CA 1
ATOM 1146 C C . LYS A 1 145 ? -19.686 -3.603 -8.374 1.00 95.88 145 LYS A C 1
ATOM 1148 O O . LYS A 1 145 ? -20.745 -3.863 -7.815 1.00 95.88 145 LYS A O 1
ATOM 1153 N N . VAL A 1 146 ? -18.519 -3.530 -7.735 1.00 96.44 146 VAL A N 1
ATOM 1154 C CA . VAL A 1 146 ? -18.360 -3.900 -6.318 1.00 96.44 146 VAL A CA 1
ATOM 1155 C C . VAL A 1 146 ? -17.884 -2.758 -5.430 1.00 96.44 146 VAL A C 1
ATOM 1157 O O . VAL A 1 146 ? -17.909 -2.912 -4.213 1.00 96.44 146 VAL A O 1
ATOM 1160 N N . ARG A 1 147 ? -17.472 -1.620 -6.006 1.00 96.50 147 ARG A N 1
ATOM 1161 C CA . ARG A 1 147 ? -17.091 -0.444 -5.217 1.00 96.50 147 ARG A CA 1
ATOM 1162 C C . ARG A 1 147 ? -18.208 -0.039 -4.251 1.00 96.50 147 ARG A C 1
ATOM 1164 O O . ARG A 1 147 ? -19.375 0.008 -4.644 1.00 96.50 147 ARG A O 1
ATOM 1171 N N . GLY A 1 148 ? -17.848 0.248 -3.005 1.00 96.75 148 GLY A N 1
ATOM 1172 C CA . GLY A 1 148 ? -18.776 0.589 -1.922 1.00 96.75 148 GLY A CA 1
ATOM 1173 C C . GLY A 1 148 ? -19.516 -0.598 -1.292 1.00 96.75 148 GLY A C 1
ATOM 1174 O O . GLY A 1 148 ? -20.322 -0.385 -0.389 1.00 96.75 148 GLY A O 1
ATOM 1175 N N . GLN A 1 149 ? -19.275 -1.837 -1.737 1.00 97.94 149 GLN A N 1
ATOM 1176 C CA . GLN A 1 149 ? -19.796 -3.032 -1.066 1.00 97.94 149 GLN A CA 1
ATOM 1177 C C . GLN A 1 149 ? -18.826 -3.488 0.022 1.00 97.94 149 GLN A C 1
ATOM 1179 O O . GLN A 1 149 ? -17.615 -3.552 -0.193 1.00 97.94 149 GLN A O 1
ATOM 1184 N N . TRP A 1 150 ? -19.373 -3.850 1.180 1.00 98.25 150 TRP A N 1
ATOM 1185 C CA . TRP A 1 150 ? -18.595 -4.393 2.284 1.00 98.25 150 TRP A CA 1
ATOM 1186 C C . TRP A 1 150 ? -18.350 -5.890 2.118 1.00 98.25 150 TRP A C 1
ATOM 1188 O O . TRP A 1 150 ? -19.272 -6.667 1.868 1.00 98.25 150 TRP A O 1
ATOM 1198 N N . PHE A 1 151 ? -17.103 -6.290 2.336 1.00 98.12 151 PHE A N 1
ATOM 1199 C CA . PHE A 1 151 ? -16.663 -7.676 2.417 1.00 98.12 151 PHE A CA 1
ATOM 1200 C C . PHE A 1 151 ? -16.076 -7.936 3.802 1.00 98.12 151 PHE A C 1
ATOM 1202 O O . PHE A 1 151 ? -15.523 -7.033 4.431 1.00 98.12 151 PHE A O 1
ATOM 1209 N N . GLN A 1 152 ? -16.157 -9.182 4.263 1.00 97.06 152 GLN A N 1
ATOM 1210 C CA . GLN A 1 152 ? -15.470 -9.629 5.471 1.00 97.06 152 GLN A CA 1
ATOM 1211 C C . GLN A 1 152 ? -14.482 -10.737 5.141 1.00 97.06 152 GLN A C 1
ATOM 1213 O O . GLN A 1 152 ? -14.806 -11.674 4.409 1.00 97.06 152 GLN A O 1
ATOM 1218 N N . LYS A 1 153 ? -13.277 -10.634 5.700 1.00 94.25 153 LYS A N 1
ATOM 1219 C CA . LYS A 1 153 ? -12.245 -11.664 5.583 1.00 94.25 153 LYS A CA 1
ATOM 1220 C C . LYS A 1 153 ? -11.306 -11.594 6.781 1.00 94.25 153 LYS A C 1
ATOM 1222 O O . LYS A 1 153 ? -10.865 -10.508 7.146 1.00 94.25 153 LYS A O 1
ATOM 1227 N N . ASP A 1 154 ? -11.018 -12.741 7.390 1.00 93.00 154 ASP A N 1
ATOM 1228 C CA . ASP A 1 154 ? -10.064 -12.877 8.500 1.00 93.00 154 ASP A CA 1
ATOM 1229 C C . ASP A 1 154 ? -10.308 -11.868 9.645 1.00 93.00 154 ASP A C 1
ATOM 1231 O 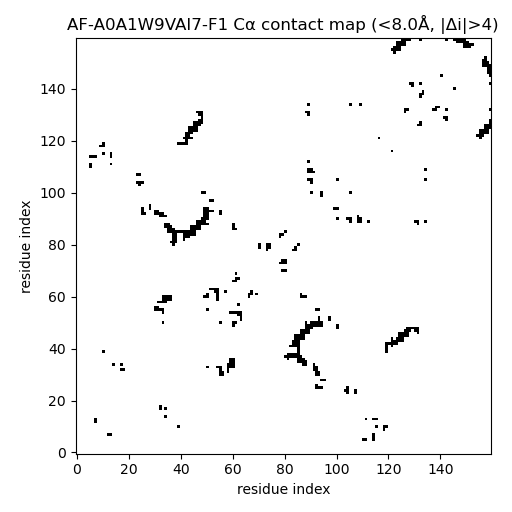O . ASP A 1 154 ? -9.372 -11.275 10.175 1.00 93.00 154 ASP A O 1
ATOM 1235 N N . GLY A 1 155 ? -11.582 -11.621 9.984 1.00 95.06 155 GLY A N 1
ATOM 1236 C CA . GLY A 1 155 ? -11.987 -10.685 11.044 1.00 95.06 155 GLY A CA 1
ATOM 1237 C C . GLY A 1 155 ? -11.917 -9.194 10.681 1.00 95.06 155 GLY A C 1
ATOM 1238 O O . GLY A 1 155 ? -12.035 -8.351 11.568 1.00 95.06 155 GLY A O 1
ATOM 1239 N N . ARG A 1 156 ? -11.725 -8.855 9.400 1.00 97.69 156 ARG A N 1
ATOM 1240 C CA . ARG A 1 156 ? -11.565 -7.475 8.912 1.00 97.69 156 ARG A CA 1
ATOM 1241 C C . ARG A 1 156 ? -12.668 -7.102 7.938 1.00 97.69 156 ARG A C 1
ATOM 1243 O O . ARG A 1 156 ? -13.106 -7.937 7.144 1.00 97.69 156 ARG A O 1
ATOM 1250 N N . TRP A 1 157 ? -13.062 -5.833 7.965 1.00 98.69 157 TRP A N 1
ATOM 1251 C CA . TRP A 1 157 ? -13.922 -5.246 6.944 1.00 98.69 157 TRP A CA 1
ATOM 1252 C C . TRP A 1 157 ? -13.082 -4.752 5.772 1.00 98.69 157 TRP A C 1
ATOM 1254 O O . TRP A 1 157 ? -12.046 -4.118 5.961 1.00 98.69 157 TRP A O 1
ATOM 1264 N N . ILE A 1 158 ? -13.519 -5.040 4.552 1.00 98.69 158 ILE A N 1
ATOM 1265 C CA . ILE A 1 158 ? -12.791 -4.697 3.332 1.00 98.69 158 ILE A CA 1
ATOM 1266 C C . ILE A 1 158 ? -13.762 -4.042 2.353 1.00 98.69 158 ILE A C 1
ATOM 1268 O O . ILE A 1 158 ? -14.819 -4.607 2.074 1.00 98.69 158 ILE A O 1
ATOM 1272 N N . MET A 1 159 ? -13.406 -2.868 1.833 1.00 98.44 159 MET A N 1
ATOM 1273 C CA . MET A 1 159 ? -14.233 -2.110 0.890 1.00 98.44 159 MET A CA 1
ATOM 1274 C C . MET A 1 159 ? -13.424 -1.730 -0.358 1.00 98.44 159 MET A C 1
ATOM 1276 O O . MET A 1 159 ? -12.397 -1.062 -0.224 1.00 98.44 159 MET A O 1
ATOM 1280 N N . PRO A 1 160 ? -13.848 -2.161 -1.558 1.00 96.75 160 PRO A N 1
ATOM 1281 C CA . PRO A 1 160 ? -13.364 -1.641 -2.839 1.00 96.75 160 PRO A CA 1
ATOM 1282 C C . PRO A 1 160 ? -13.989 -0.296 -3.235 1.00 96.75 160 PRO A C 1
ATOM 1284 O O . PRO A 1 160 ? -15.081 0.039 -2.721 1.00 96.75 160 PRO A O 1
#

Secondary structure (DSSP, 8-state):
--------SSHHHHHHHHHT--S-TTGGG-------EE-TT-SEEEEES---HHHHHHT-SS-SHHHHHHHHHHHHTT--TTTTEEEEESSSSPPGGGPPPPHHHHHHHHHHHHHHHHHH--SEEEE-SHHHHHHHH---S-HHHHTT--EEETTEEEE-

pLDDT: mean 95.08, std 9.36, range [36.09, 98.81]

Foldseek 3Di:
DDPPQPADPAPVRLVVCQQVDPPQPQPVVPFHFQFKAADLQAQEEEEEAEADPVCRVVSYHLPPPNSVVVCVVCVVVPHHRRYHYIYGYLAGGQHVVNDGDDPVNSVVSLSSVVNSCVRSVHQEYEYDADNSCCSPVVDDPGCVVFAPPWDDDPNHIYGD

Mean predicted aligned error: 3.33 Å

Solvent-accessible surface area (backbone atoms only — not comparable to full-atom values): 8810 Å² total; per-residue (Å²): 132,81,82,70,80,81,76,68,95,42,63,66,55,46,50,54,49,58,77,67,59,75,90,52,85,51,53,88,74,43,80,36,70,24,65,48,40,45,21,76,82,20,46,36,33,37,30,28,47,52,32,47,76,50,9,30,74,66,41,27,48,64,66,38,75,70,18,52,52,49,47,52,57,35,44,76,72,77,39,51,66,59,61,51,23,26,36,34,40,46,28,40,44,36,41,74,94,66,47,83,79,50,72,70,46,41,62,64,31,43,62,58,52,52,45,50,50,63,65,42,60,40,50,33,37,40,26,49,53,56,59,22,33,34,70,76,69,66,57,80,84,47,51,92,77,43,51,78,42,83,42,78,57,99,90,20,42,35,32,58

Radius of gyration: 14.88 Å; Cα contacts (8 Å, |Δi|>4): 276; chains: 1; bounding box: 37×40×33 Å